Protein AF-A0A2I0H1J4-F1 (afdb_monomer)

InterPro domains:
  IPR002182 NB-ARC [PF00931] (6-121)
  IPR027417 P-loop containing nucleoside triphosphate hydrolase [G3DSA:3.40.50.300] (1-93)
  IPR027417 P-loop containing nucleoside triphosphate hydrolase [SSF52540] (4-131)

pLDDT: mean 81.78, std 16.71, range [39.19, 97.5]

Structure (mmCIF, N/CA/C/O backbone):
data_AF-A0A2I0H1J4-F1
#
_entry.id   AF-A0A2I0H1J4-F1
#
loop_
_atom_site.group_PDB
_atom_site.id
_atom_site.type_symbol
_atom_site.label_atom_id
_atom_site.label_alt_id
_atom_site.label_comp_id
_atom_site.label_asym_id
_atom_site.label_entity_id
_atom_site.label_seq_id
_atom_site.pdbx_PDB_ins_code
_atom_site.Cartn_x
_atom_site.Cartn_y
_atom_site.Cartn_z
_atom_site.occupancy
_atom_site.B_iso_or_equiv
_atom_site.auth_seq_id
_atom_site.auth_comp_id
_atom_site.auth_asym_id
_atom_site.auth_atom_id
_atom_site.pdbx_PDB_model_num
ATOM 1 N N . TYR A 1 1 ? 11.984 -14.447 5.003 1.00 66.50 1 TYR A N 1
ATOM 2 C CA . TYR A 1 1 ? 12.096 -13.373 6.010 1.00 66.50 1 TYR A CA 1
ATOM 3 C C . TYR A 1 1 ? 12.887 -12.272 5.326 1.00 66.50 1 TYR A C 1
ATOM 5 O O . TYR A 1 1 ? 13.753 -12.620 4.535 1.00 66.50 1 TYR A O 1
ATOM 13 N N . PHE A 1 2 ? 12.498 -11.005 5.469 1.00 75.44 2 PHE A N 1
ATOM 14 C CA . PHE A 1 2 ? 13.054 -9.913 4.649 1.00 75.44 2 PHE A CA 1
ATOM 15 C C . PHE A 1 2 ? 14.196 -9.151 5.336 1.00 75.44 2 PHE A C 1
ATOM 17 O O . PHE A 1 2 ? 14.713 -8.205 4.748 1.00 75.44 2 PHE A O 1
ATOM 24 N N . ASP A 1 3 ? 14.572 -9.555 6.557 1.00 73.56 3 ASP A N 1
ATOM 25 C CA . ASP A 1 3 ? 15.511 -8.832 7.421 1.00 73.56 3 ASP A CA 1
ATOM 26 C C . ASP A 1 3 ? 15.161 -7.325 7.455 1.00 73.56 3 ASP A C 1
ATOM 28 O O . ASP A 1 3 ? 13.987 -6.954 7.369 1.00 73.56 3 ASP A O 1
ATOM 32 N N . ASP A 1 4 ? 16.165 -6.451 7.504 1.00 72.25 4 ASP A N 1
ATOM 33 C CA . ASP A 1 4 ? 15.998 -4.994 7.413 1.00 72.25 4 ASP A CA 1
ATOM 34 C C . ASP A 1 4 ? 15.766 -4.488 5.968 1.00 72.25 4 ASP A C 1
ATOM 36 O O . ASP A 1 4 ? 15.783 -3.283 5.709 1.00 72.25 4 ASP A O 1
ATOM 40 N N . LYS A 1 5 ? 15.556 -5.376 4.982 1.00 86.12 5 LYS A N 1
ATOM 41 C CA . LYS A 1 5 ? 15.347 -4.995 3.571 1.00 86.12 5 LYS A CA 1
ATOM 42 C C . LYS A 1 5 ? 13.870 -4.805 3.244 1.00 86.12 5 LYS A C 1
ATOM 44 O O . LYS A 1 5 ? 13.290 -5.503 2.402 1.00 86.12 5 LYS A O 1
ATOM 49 N N . MET A 1 6 ? 13.286 -3.784 3.865 1.00 92.12 6 MET A N 1
ATOM 50 C CA . MET A 1 6 ? 11.925 -3.316 3.600 1.00 92.12 6 MET A CA 1
ATOM 51 C C . MET A 1 6 ? 11.922 -1.825 3.232 1.00 92.12 6 MET A C 1
ATOM 53 O O . MET A 1 6 ? 12.474 -1.004 3.959 1.00 92.12 6 MET A O 1
ATOM 57 N N . LEU A 1 7 ? 11.277 -1.468 2.119 1.00 92.69 7 LEU A N 1
ATOM 58 C CA . LEU A 1 7 ? 11.063 -0.082 1.689 1.00 92.69 7 LEU A CA 1
ATOM 59 C C . LEU A 1 7 ? 9.569 0.245 1.716 1.00 92.69 7 LEU A C 1
ATOM 61 O O . LEU A 1 7 ? 8.777 -0.474 1.113 1.00 92.69 7 LEU A O 1
ATOM 65 N N . PHE A 1 8 ? 9.197 1.358 2.342 1.00 96.00 8 PHE A N 1
ATOM 66 C CA . PHE A 1 8 ? 7.826 1.874 2.359 1.00 96.00 8 PHE A CA 1
ATOM 67 C C . PHE A 1 8 ? 7.742 3.161 1.530 1.00 96.00 8 PHE A C 1
ATOM 69 O O . PHE A 1 8 ? 8.543 4.077 1.722 1.00 96.00 8 PHE A O 1
ATOM 76 N N . LEU A 1 9 ? 6.780 3.234 0.607 1.00 96.81 9 LEU A N 1
ATOM 77 C CA . LEU A 1 9 ? 6.541 4.395 -0.254 1.00 96.81 9 LEU A CA 1
ATOM 78 C C . LEU A 1 9 ? 5.044 4.701 -0.342 1.00 96.81 9 LEU A C 1
ATOM 80 O O . LEU A 1 9 ? 4.280 3.886 -0.849 1.00 96.81 9 LEU A O 1
ATOM 84 N N . THR A 1 10 ? 4.637 5.905 0.053 1.00 96.88 10 THR A N 1
ATOM 85 C CA . THR A 1 10 ? 3.300 6.431 -0.256 1.00 96.88 10 THR A CA 1
ATOM 86 C C . THR A 1 10 ? 3.254 6.896 -1.711 1.00 96.88 10 THR A C 1
ATOM 88 O O . THR A 1 10 ? 4.083 7.708 -2.131 1.00 96.88 10 THR A O 1
ATOM 91 N N . VAL A 1 11 ? 2.288 6.401 -2.486 1.00 95.94 11 VAL A N 1
ATOM 92 C CA . VAL A 1 11 ? 2.109 6.762 -3.901 1.00 95.94 11 VAL A CA 1
ATOM 93 C C . VAL A 1 11 ? 1.223 8.002 -4.043 1.00 95.94 11 VAL A C 1
ATOM 95 O O . VAL A 1 11 ? 1.596 8.930 -4.762 1.00 95.94 11 VAL A O 1
ATOM 98 N N . SER A 1 12 ? 0.121 8.086 -3.290 1.00 92.62 12 SER A N 1
ATOM 99 C CA . SER A 1 12 ? -0.859 9.188 -3.310 1.00 92.62 12 SER A CA 1
ATOM 100 C C . SER A 1 12 ? -1.615 9.358 -4.642 1.00 92.62 12 SER A C 1
ATOM 102 O O . SER A 1 12 ? -1.419 8.620 -5.609 1.00 92.62 12 SER A O 1
ATOM 104 N N . GLN A 1 13 ? -2.521 10.341 -4.701 1.00 94.12 13 GLN A N 1
ATOM 105 C CA . GLN A 1 13 ? -3.371 10.604 -5.871 1.00 94.12 13 GLN A CA 1
ATOM 106 C C . GLN A 1 13 ? -2.621 11.154 -7.089 1.00 94.12 13 GLN A C 1
ATOM 108 O O . GLN A 1 13 ? -3.090 10.966 -8.213 1.00 94.12 13 GLN A O 1
ATOM 113 N N . SER A 1 14 ? -1.497 11.840 -6.881 1.00 94.81 14 SER A N 1
ATOM 114 C CA . SER A 1 14 ? -0.735 12.533 -7.929 1.00 94.81 14 SER A CA 1
ATOM 115 C C . SER A 1 14 ? 0.764 12.239 -7.774 1.00 94.81 14 SER A C 1
ATOM 117 O O . SER A 1 14 ? 1.535 13.144 -7.447 1.00 94.81 14 SER A O 1
ATOM 119 N N . PRO A 1 15 ? 1.189 10.974 -7.951 1.00 95.44 15 PRO A N 1
ATOM 120 C CA . PRO A 1 15 ? 2.567 10.561 -7.719 1.00 95.44 15 PRO A CA 1
ATOM 121 C C . PRO A 1 15 ? 3.544 11.232 -8.684 1.00 95.44 15 PRO A C 1
ATOM 123 O O . PRO A 1 15 ? 3.318 11.280 -9.894 1.00 95.44 15 PRO A O 1
ATOM 126 N N . ASN A 1 16 ? 4.712 11.619 -8.169 1.00 95.62 16 ASN A N 1
ATOM 127 C CA . ASN A 1 16 ? 5.899 11.760 -9.006 1.00 95.62 16 ASN A CA 1
ATOM 128 C C . ASN A 1 16 ? 6.492 10.359 -9.219 1.00 95.62 16 ASN A C 1
ATOM 130 O O . ASN A 1 16 ? 7.267 9.871 -8.396 1.00 95.62 16 ASN A O 1
ATOM 134 N N . ILE A 1 17 ? 6.077 9.712 -10.310 1.00 94.19 17 ILE A N 1
ATOM 135 C CA . ILE A 1 17 ? 6.466 8.339 -10.644 1.00 94.19 17 ILE A CA 1
ATOM 136 C C . ILE A 1 17 ? 7.983 8.187 -10.704 1.00 94.19 17 ILE A C 1
ATOM 138 O O . ILE A 1 17 ? 8.507 7.249 -10.116 1.00 94.19 17 ILE A O 1
ATOM 142 N N . ASP A 1 18 ? 8.707 9.105 -11.337 1.00 91.38 18 ASP A N 1
ATOM 143 C CA . ASP A 1 18 ? 10.153 8.951 -11.518 1.00 91.38 18 ASP A CA 1
ATOM 144 C C . ASP A 1 18 ? 10.921 9.088 -10.192 1.00 91.38 18 ASP A C 1
ATOM 146 O O . ASP A 1 18 ? 11.860 8.334 -9.950 1.00 91.38 18 ASP A O 1
ATOM 150 N N . ASN A 1 19 ? 10.441 9.920 -9.261 1.00 92.31 19 ASN A N 1
ATOM 151 C CA . ASN A 1 19 ? 10.930 9.971 -7.875 1.00 92.31 19 ASN A CA 1
ATOM 152 C C . ASN A 1 19 ? 10.544 8.737 -7.026 1.00 92.31 19 ASN A C 1
ATOM 154 O O . ASN A 1 19 ? 11.189 8.455 -6.017 1.00 92.31 19 ASN A O 1
ATOM 158 N N . LEU A 1 20 ? 9.505 7.985 -7.398 1.00 94.62 20 LEU A N 1
ATOM 159 C CA . LEU A 1 20 ? 9.212 6.690 -6.770 1.00 94.62 20 LEU A CA 1
ATOM 160 C C . LEU A 1 20 ? 10.128 5.598 -7.337 1.00 94.62 20 LEU A C 1
ATOM 162 O O . LEU A 1 20 ? 10.756 4.875 -6.562 1.00 94.62 20 LEU A O 1
ATOM 166 N N . LYS A 1 21 ? 10.297 5.549 -8.668 1.00 91.25 21 LYS A N 1
ATOM 167 C CA . LYS A 1 21 ? 11.271 4.666 -9.331 1.00 91.25 21 LYS A CA 1
ATOM 168 C C . LYS A 1 21 ? 12.675 4.870 -8.754 1.00 91.25 21 LYS A C 1
ATOM 170 O O . LYS A 1 21 ? 13.336 3.889 -8.431 1.00 91.25 21 LYS A O 1
ATOM 175 N N . ALA A 1 22 ? 13.085 6.126 -8.564 1.00 86.69 22 ALA A N 1
ATOM 176 C CA . ALA A 1 22 ? 14.337 6.531 -7.927 1.00 86.69 22 ALA A CA 1
ATOM 177 C C . ALA A 1 22 ? 14.646 5.759 -6.645 1.00 86.69 22 ALA A C 1
ATOM 179 O O . ALA A 1 22 ? 15.643 5.042 -6.554 1.00 86.69 22 ALA A O 1
ATOM 180 N N . LYS A 1 23 ? 13.737 5.870 -5.676 1.00 90.31 23 LYS A N 1
ATOM 181 C CA . LYS A 1 23 ? 13.872 5.273 -4.347 1.00 90.31 23 LYS A CA 1
ATOM 182 C C . LYS A 1 23 ? 13.864 3.750 -4.419 1.00 90.31 23 LYS A C 1
ATOM 184 O O . LYS A 1 23 ? 14.653 3.104 -3.740 1.00 90.31 23 LYS A O 1
ATOM 189 N N . MET A 1 24 ? 13.025 3.175 -5.285 1.00 89.31 24 MET A N 1
ATOM 190 C CA . MET A 1 24 ? 13.000 1.727 -5.523 1.00 89.31 24 MET A CA 1
ATOM 191 C C . MET A 1 24 ? 14.333 1.222 -6.095 1.00 89.31 24 MET A C 1
ATOM 193 O O . MET A 1 24 ? 14.849 0.214 -5.618 1.00 89.31 24 MET A O 1
ATOM 197 N N . TYR A 1 25 ? 14.928 1.928 -7.062 1.00 84.25 25 TYR A N 1
ATOM 198 C CA . TYR A 1 25 ? 16.242 1.584 -7.612 1.00 84.25 25 TYR A CA 1
ATOM 199 C C . TYR A 1 25 ? 17.362 1.705 -6.581 1.00 84.25 25 TYR A C 1
ATOM 201 O O . TYR A 1 25 ? 18.134 0.757 -6.421 1.00 84.25 25 TYR A O 1
ATOM 209 N N . GLY A 1 26 ? 17.441 2.836 -5.874 1.00 81.62 26 GLY A N 1
ATOM 210 C CA . GLY A 1 26 ? 18.486 3.070 -4.879 1.00 81.62 26 GLY A CA 1
ATOM 211 C C . GLY A 1 26 ? 18.462 2.025 -3.765 1.00 81.62 26 GLY A C 1
ATOM 212 O O . GLY A 1 26 ? 19.490 1.424 -3.449 1.00 81.62 26 GLY A O 1
ATOM 213 N N . PHE A 1 27 ? 17.266 1.701 -3.269 1.00 85.56 27 PHE A N 1
ATOM 214 C CA . PHE A 1 27 ? 17.039 0.626 -2.306 1.00 85.56 27 PHE A CA 1
ATOM 215 C C . PHE A 1 27 ? 17.460 -0.758 -2.832 1.00 85.56 27 PHE A C 1
ATOM 217 O O . PHE A 1 27 ? 18.203 -1.470 -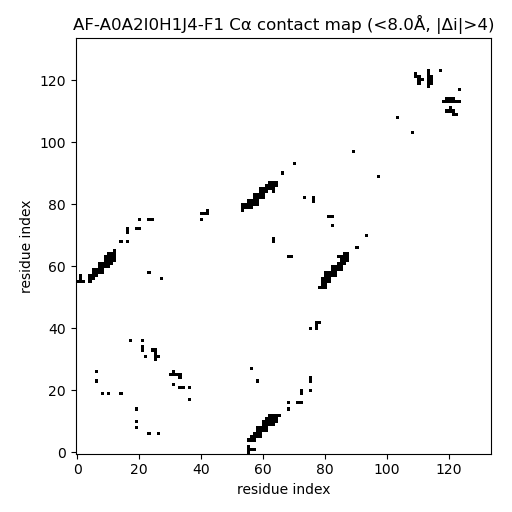2.154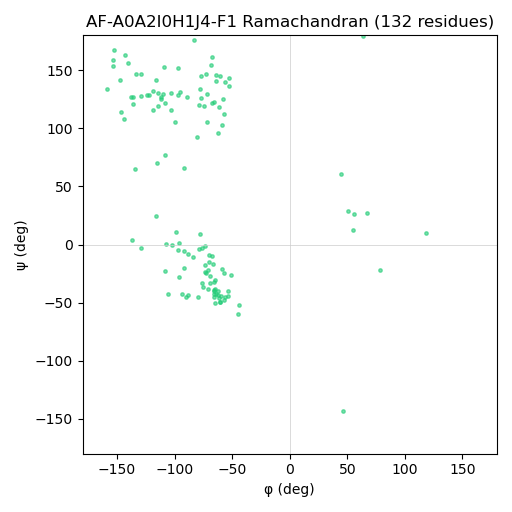 1.00 85.56 27 PHE A O 1
ATOM 224 N N . LEU A 1 28 ? 17.036 -1.142 -4.043 1.00 81.62 28 LEU A N 1
ATOM 225 C CA . LEU A 1 28 ? 17.347 -2.463 -4.613 1.00 81.62 28 LEU A CA 1
ATOM 226 C C . LEU A 1 28 ? 18.845 -2.653 -4.904 1.00 81.62 28 LEU A C 1
ATOM 228 O O . LEU A 1 28 ? 19.350 -3.768 -4.775 1.00 81.62 28 LEU A O 1
ATOM 232 N N . MET A 1 29 ? 19.561 -1.583 -5.259 1.00 75.81 29 MET A N 1
ATOM 233 C CA . MET A 1 29 ? 21.015 -1.606 -5.478 1.00 75.81 29 MET A CA 1
ATOM 234 C C . MET A 1 29 ? 21.840 -1.335 -4.210 1.00 75.81 29 MET A C 1
ATOM 236 O O . MET A 1 29 ? 23.060 -1.487 -4.243 1.00 75.81 29 MET A O 1
ATOM 240 N N . GLY A 1 30 ? 21.209 -0.946 -3.097 1.00 72.94 30 GLY A N 1
ATOM 241 C CA . GLY A 1 30 ? 21.905 -0.552 -1.868 1.00 72.94 30 GLY A CA 1
ATOM 242 C C . GLY A 1 30 ? 22.705 0.751 -1.994 1.00 72.94 30 GLY A C 1
ATOM 243 O O . GLY A 1 30 ? 23.700 0.918 -1.293 1.00 72.94 30 GLY A O 1
ATOM 244 N N . ASN A 1 31 ? 22.307 1.655 -2.895 1.00 62.84 31 ASN A N 1
ATOM 245 C CA . ASN A 1 31 ? 22.955 2.947 -3.112 1.00 62.84 31 ASN A CA 1
ATOM 246 C C . ASN A 1 31 ? 21.923 4.040 -3.444 1.00 62.84 31 ASN A C 1
ATOM 248 O O . ASN A 1 31 ? 21.410 4.104 -4.557 1.00 62.84 31 ASN A O 1
ATOM 252 N N . ASP A 1 32 ? 21.692 4.947 -2.498 1.00 54.16 32 ASP A N 1
ATOM 253 C CA . ASP A 1 32 ? 20.664 6.000 -2.556 1.00 54.16 32 ASP A CA 1
ATOM 254 C C . ASP A 1 32 ? 20.991 7.167 -3.522 1.00 54.16 32 ASP A C 1
ATOM 256 O O . ASP A 1 32 ? 20.218 8.111 -3.658 1.00 54.16 32 ASP A O 1
ATOM 260 N N . SER A 1 33 ? 22.154 7.138 -4.188 1.00 48.28 33 SER A N 1
ATOM 261 C CA . SER A 1 33 ? 22.722 8.285 -4.925 1.00 48.28 33 SER A CA 1
ATOM 262 C C . SER A 1 33 ? 22.498 8.299 -6.446 1.00 48.28 33 SER A C 1
ATOM 264 O O . SER A 1 33 ? 23.124 9.098 -7.145 1.00 48.28 33 SER A O 1
ATOM 266 N N . MET A 1 34 ? 21.644 7.433 -7.006 1.00 54.09 34 MET A N 1
ATOM 267 C CA . MET A 1 34 ? 21.501 7.340 -8.466 1.00 54.09 34 MET A CA 1
ATOM 268 C C . MET A 1 34 ? 20.622 8.467 -9.034 1.00 54.09 34 MET A C 1
ATOM 270 O O . MET A 1 34 ? 19.459 8.591 -8.674 1.00 54.09 34 MET A O 1
ATOM 274 N N . THR A 1 35 ? 21.173 9.296 -9.927 1.00 47.25 35 THR A N 1
ATOM 275 C CA . THR A 1 35 ? 20.555 10.563 -10.378 1.00 47.25 35 THR A CA 1
ATOM 276 C C . THR A 1 35 ? 20.000 10.557 -11.807 1.00 47.25 35 THR A C 1
ATOM 278 O O . THR A 1 35 ? 19.466 11.574 -12.247 1.00 47.25 35 THR A O 1
ATOM 281 N N . SER A 1 36 ? 20.091 9.445 -12.545 1.00 51.09 36 SER A N 1
ATOM 282 C CA . SER A 1 36 ? 19.608 9.339 -13.930 1.00 51.09 36 SER A CA 1
ATOM 283 C C . SER A 1 36 ? 18.850 8.029 -14.183 1.00 51.09 36 SER A C 1
ATOM 285 O O . SER A 1 36 ? 19.345 6.941 -13.900 1.00 51.09 36 SER A O 1
ATOM 287 N N . TYR A 1 37 ? 17.627 8.140 -14.720 1.00 54.31 37 TYR A N 1
ATOM 288 C CA . TYR A 1 37 ? 16.671 7.022 -14.845 1.00 5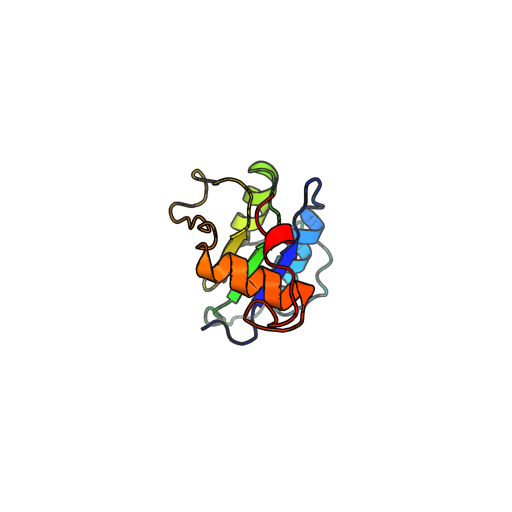4.31 37 TYR A CA 1
ATOM 289 C C . TYR A 1 37 ? 16.568 6.406 -16.236 1.00 54.31 37 TYR A C 1
ATOM 291 O O . TYR A 1 37 ? 15.824 5.445 -16.424 1.00 54.31 37 TYR A O 1
ATOM 299 N N . ASP A 1 38 ? 17.324 6.912 -17.208 1.00 52.62 38 ASP A N 1
ATOM 300 C CA . ASP A 1 38 ? 17.137 6.539 -18.612 1.00 52.62 38 ASP A CA 1
ATOM 301 C C . ASP A 1 38 ? 17.568 5.089 -18.938 1.00 52.62 38 ASP A C 1
ATOM 303 O O . ASP A 1 38 ? 17.318 4.617 -20.049 1.00 52.62 38 ASP A O 1
ATOM 307 N N . ARG A 1 39 ? 18.226 4.373 -18.002 1.00 55.78 39 ARG A N 1
ATOM 308 C CA . ARG A 1 39 ? 18.764 2.992 -18.112 1.00 55.78 39 ARG A CA 1
ATOM 309 C C . ARG A 1 39 ? 18.947 2.388 -16.697 1.00 55.78 39 ARG A C 1
ATOM 311 O O . ARG A 1 39 ? 19.541 3.067 -15.873 1.00 55.78 39 ARG A O 1
ATOM 318 N N . MET A 1 40 ? 18.563 1.157 -16.312 1.00 56.88 40 MET A N 1
ATOM 319 C CA . MET A 1 40 ? 17.741 0.059 -16.885 1.00 56.88 40 MET A CA 1
ATOM 320 C C . MET A 1 40 ? 17.127 -0.761 -15.711 1.00 56.88 40 MET A C 1
ATOM 322 O O . MET A 1 40 ? 17.660 -0.678 -14.605 1.00 56.88 40 MET A O 1
ATOM 326 N N . PRO A 1 41 ? 16.133 -1.652 -15.938 1.00 55.94 41 PRO A N 1
ATOM 327 C CA . PRO A 1 41 ? 16.318 -3.024 -15.433 1.00 55.94 41 PRO A CA 1
ATOM 328 C C . PRO A 1 41 ? 15.673 -4.103 -16.329 1.00 55.94 41 PRO A C 1
ATOM 330 O O . PRO A 1 41 ? 14.455 -4.208 -16.443 1.00 55.94 41 PRO A O 1
ATOM 333 N N . PRO A 1 42 ? 16.482 -4.968 -16.949 1.00 56.03 42 PRO A N 1
ATOM 334 C CA . PRO A 1 42 ? 16.132 -6.398 -16.958 1.00 56.03 42 PRO A CA 1
ATOM 335 C C . PRO A 1 42 ? 17.062 -7.204 -16.040 1.00 56.03 42 PRO A C 1
ATOM 337 O O . PRO A 1 42 ? 17.996 -7.839 -16.515 1.00 56.03 42 PRO A O 1
ATOM 340 N N . TRP A 1 43 ? 16.849 -7.131 -14.715 1.00 58.28 43 TRP A N 1
ATOM 341 C CA . TRP A 1 43 ? 17.605 -7.896 -13.692 1.00 58.28 43 TRP A CA 1
ATOM 342 C C . TRP A 1 43 ? 19.156 -7.813 -13.807 1.00 58.28 43 TRP A C 1
ATOM 344 O O . TRP A 1 43 ? 19.874 -8.741 -13.440 1.00 58.28 43 TRP A O 1
ATOM 354 N N . ILE A 1 44 ? 19.668 -6.695 -14.339 1.00 56.81 44 ILE A N 1
ATOM 355 C CA . ILE A 1 44 ? 21.019 -6.538 -14.916 1.00 56.81 44 ILE A CA 1
ATOM 356 C C . ILE A 1 44 ? 22.171 -6.402 -13.902 1.00 56.81 44 ILE A C 1
ATOM 358 O O . ILE A 1 44 ? 22.083 -5.622 -12.955 1.00 56.81 44 ILE A O 1
ATOM 362 N N . PRO A 1 45 ? 23.338 -6.973 -14.257 1.00 51.59 45 PRO A N 1
ATOM 363 C CA . PRO A 1 45 ? 24.653 -6.344 -14.098 1.00 51.59 45 PRO A CA 1
ATOM 364 C C . PRO A 1 45 ? 25.347 -6.092 -15.460 1.00 51.59 45 PRO A C 1
ATOM 366 O O . PRO A 1 45 ? 25.295 -6.938 -16.349 1.00 51.59 45 PRO A O 1
ATOM 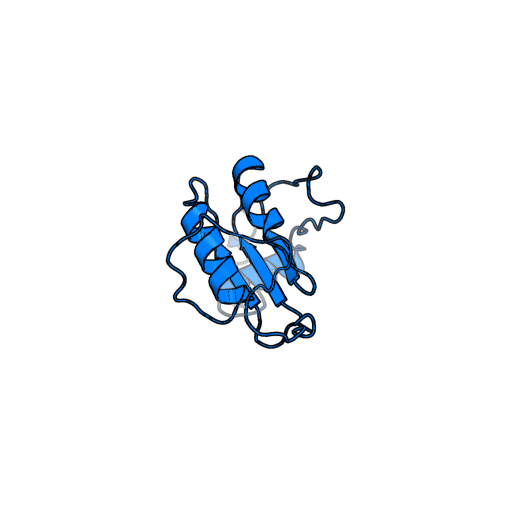369 N N . GLN A 1 46 ? 26.051 -4.960 -15.631 1.00 53.66 46 GLN A N 1
ATOM 370 C CA . GLN A 1 46 ? 26.982 -4.748 -16.770 1.00 53.66 46 GLN A CA 1
ATOM 371 C C . GLN A 1 46 ? 28.397 -4.268 -16.389 1.00 53.66 46 GLN A C 1
ATOM 373 O O . GLN A 1 46 ? 29.274 -4.225 -17.244 1.00 53.66 46 GLN A O 1
ATOM 378 N N . TYR A 1 47 ? 28.673 -4.022 -15.106 1.00 44.41 47 TYR A N 1
ATOM 379 C CA . TYR A 1 47 ? 30.037 -3.953 -14.571 1.00 44.41 47 TYR A CA 1
ATOM 380 C C . TYR A 1 47 ? 30.069 -4.685 -13.226 1.00 44.41 47 TYR A C 1
ATOM 382 O O . TYR A 1 47 ? 29.264 -4.378 -12.352 1.00 44.41 47 TYR A O 1
ATOM 390 N N . GLY A 1 48 ? 30.986 -5.645 -13.048 1.00 48.16 48 GLY A N 1
ATOM 391 C CA . GLY A 1 48 ? 31.297 -6.187 -11.714 1.00 48.16 48 GLY A CA 1
ATOM 392 C C . GLY A 1 48 ? 31.058 -7.677 -11.441 1.00 48.16 48 GLY A C 1
ATOM 393 O O . GLY A 1 48 ? 31.181 -8.062 -10.286 1.00 48.16 48 GLY A O 1
ATOM 394 N N . GLY A 1 49 ? 30.769 -8.521 -12.441 1.00 42.44 49 GLY A N 1
ATOM 395 C CA . GLY A 1 49 ? 31.094 -9.968 -12.432 1.00 42.44 49 GLY A CA 1
ATOM 396 C C . GLY A 1 49 ? 30.607 -10.855 -11.269 1.00 42.44 49 GLY A C 1
ATOM 397 O O . GLY A 1 49 ? 31.087 -11.978 -11.139 1.00 42.44 49 GLY A O 1
ATOM 398 N N . ARG A 1 50 ? 29.691 -10.385 -10.420 1.00 48.28 50 ARG A N 1
ATOM 399 C CA . ARG A 1 50 ? 29.126 -11.131 -9.292 1.00 48.28 50 ARG A CA 1
ATOM 400 C C . ARG A 1 50 ? 27.627 -11.270 -9.500 1.00 48.28 50 ARG A C 1
ATOM 402 O O . ARG A 1 50 ? 26.906 -10.275 -9.472 1.00 48.28 50 ARG A O 1
ATOM 409 N N . THR A 1 51 ? 27.155 -12.503 -9.658 1.00 47.41 51 THR A N 1
ATOM 410 C CA . THR A 1 51 ? 25.780 -12.852 -9.295 1.00 47.41 51 THR A CA 1
ATOM 411 C C . THR A 1 51 ? 25.618 -12.543 -7.815 1.00 47.41 51 THR A C 1
ATOM 413 O O . THR A 1 51 ? 26.132 -13.268 -6.969 1.00 47.41 51 THR A O 1
ATOM 416 N N . LEU A 1 52 ? 24.956 -11.429 -7.508 1.00 54.12 52 LEU A N 1
ATOM 417 C CA . LEU A 1 52 ? 24.414 -11.204 -6.178 1.00 54.12 52 LEU A CA 1
ATOM 418 C C . LEU A 1 52 ? 23.326 -12.256 -5.972 1.00 54.12 52 LEU A C 1
ATOM 420 O O . LEU A 1 52 ? 22.388 -12.321 -6.772 1.00 54.12 52 LEU A O 1
ATOM 424 N N . ASP A 1 53 ? 23.456 -13.076 -4.930 1.00 56.72 53 ASP A N 1
ATOM 425 C CA . ASP A 1 53 ? 22.367 -13.958 -4.520 1.00 56.72 53 ASP A CA 1
ATOM 426 C C . ASP A 1 53 ? 21.094 -13.114 -4.326 1.00 56.72 53 ASP A C 1
ATOM 428 O O . ASP A 1 53 ? 21.193 -12.014 -3.765 1.00 56.72 53 ASP A O 1
ATOM 432 N N . PRO A 1 54 ? 19.910 -13.559 -4.797 1.00 62.53 54 PRO A N 1
ATOM 433 C CA . PRO A 1 54 ? 18.702 -12.738 -4.765 1.00 62.53 54 PRO A CA 1
ATOM 434 C C . PRO A 1 54 ? 18.298 -12.385 -3.331 1.00 62.53 54 PRO A C 1
ATOM 436 O O . PRO A 1 54 ? 17.621 -13.160 -2.651 1.00 62.53 54 PRO A O 1
ATOM 439 N N . VAL A 1 55 ? 18.707 -11.204 -2.861 1.00 70.00 55 VAL A N 1
ATOM 440 C CA . VAL A 1 55 ? 18.419 -10.785 -1.491 1.00 70.00 55 VAL A CA 1
ATOM 441 C C . VAL A 1 55 ? 16.918 -10.563 -1.361 1.00 70.00 55 VAL A C 1
ATOM 443 O O . VAL A 1 55 ? 16.327 -9.766 -2.098 1.00 70.00 55 VAL A O 1
ATOM 446 N N . GLN A 1 56 ? 16.295 -11.286 -0.427 1.00 85.88 56 GLN A N 1
ATOM 447 C CA . GLN A 1 56 ? 14.867 -11.152 -0.169 1.00 85.88 56 GLN A CA 1
ATOM 448 C C . GLN A 1 56 ? 14.591 -9.718 0.273 1.00 85.88 56 GLN A C 1
ATOM 450 O O . GLN A 1 56 ? 15.112 -9.261 1.283 1.00 85.88 56 GLN A O 1
ATOM 455 N N . SER A 1 57 ? 13.781 -9.010 -0.504 1.00 88.44 57 SER A N 1
ATOM 456 C CA . SER A 1 57 ? 13.424 -7.613 -0.254 1.00 88.44 57 SER A CA 1
ATOM 457 C C . SER A 1 57 ? 11.922 -7.423 -0.414 1.00 88.44 57 SER A C 1
ATOM 459 O O . SER A 1 57 ? 11.288 -8.093 -1.237 1.00 88.44 57 SER A O 1
ATOM 461 N N . LEU A 1 58 ? 11.341 -6.521 0.375 1.00 93.44 58 LEU A N 1
ATOM 462 C CA . LEU A 1 58 ? 9.944 -6.115 0.240 1.00 93.44 58 LEU A CA 1
ATOM 463 C C . LEU A 1 58 ? 9.862 -4.622 -0.069 1.00 93.44 58 LEU A C 1
ATOM 465 O O . LEU A 1 58 ? 10.466 -3.809 0.624 1.00 93.44 58 LEU A O 1
ATOM 469 N N . ILE A 1 59 ? 9.063 -4.264 -1.070 1.00 94.62 59 ILE A N 1
ATOM 470 C CA . ILE A 1 59 ? 8.634 -2.883 -1.296 1.00 94.62 59 ILE A CA 1
ATOM 471 C C . ILE A 1 59 ? 7.134 -2.809 -1.008 1.00 94.62 59 ILE A C 1
ATOM 473 O O . ILE A 1 59 ? 6.353 -3.572 -1.577 1.00 94.62 59 ILE A O 1
ATOM 477 N N . VAL A 1 60 ? 6.734 -1.907 -0.120 1.00 96.56 60 VAL A N 1
ATOM 478 C CA . VAL A 1 60 ? 5.339 -1.606 0.203 1.00 96.56 60 VAL A CA 1
ATOM 479 C C . VAL A 1 60 ? 4.965 -0.303 -0.494 1.00 96.56 60 VAL A C 1
ATOM 481 O O . VAL A 1 60 ? 5.542 0.746 -0.205 1.00 96.56 60 VAL A O 1
ATOM 484 N N . LEU A 1 61 ? 4.022 -0.385 -1.430 1.00 97.44 61 LEU A N 1
ATOM 485 C CA . LEU A 1 61 ? 3.431 0.759 -2.119 1.00 97.44 61 LEU A CA 1
ATOM 486 C C . LEU A 1 61 ? 2.088 1.069 -1.454 1.00 97.44 61 LEU A C 1
ATOM 488 O O . LEU A 1 61 ? 1.129 0.315 -1.622 1.00 97.44 61 LEU A O 1
ATOM 492 N N . ASP A 1 62 ? 2.052 2.143 -0.676 1.00 97.50 62 ASP A N 1
ATOM 493 C CA . ASP A 1 62 ? 0.903 2.569 0.120 1.00 97.50 62 ASP A CA 1
ATOM 494 C C . ASP A 1 62 ? 0.063 3.651 -0.581 1.00 97.50 62 ASP A C 1
ATOM 496 O O . ASP A 1 62 ? 0.583 4.426 -1.391 1.00 97.50 62 ASP A O 1
ATOM 500 N N . ASP A 1 63 ? -1.235 3.690 -0.266 1.00 96.31 63 ASP A N 1
ATOM 501 C CA . ASP A 1 63 ? -2.250 4.591 -0.831 1.00 96.31 63 ASP A CA 1
ATOM 502 C C . ASP A 1 63 ? -2.141 4.715 -2.368 1.00 96.31 63 ASP A C 1
ATOM 504 O O . ASP A 1 63 ? -1.880 5.788 -2.918 1.00 96.31 63 ASP A O 1
ATOM 508 N N . VAL A 1 64 ? -2.288 3.587 -3.081 1.00 96.69 64 VAL A N 1
ATOM 509 C CA . VAL A 1 64 ? -2.207 3.536 -4.556 1.00 96.69 64 VAL A CA 1
ATOM 510 C C . VAL A 1 64 ? -3.570 3.769 -5.215 1.00 96.69 64 VAL A C 1
ATOM 512 O O . VAL A 1 64 ? -4.534 3.050 -4.947 1.00 96.69 64 VAL A O 1
ATOM 515 N N . TRP A 1 65 ? -3.635 4.736 -6.142 1.00 95.56 65 TRP A N 1
ATOM 516 C CA . TRP A 1 65 ? -4.906 5.233 -6.695 1.00 95.56 65 TRP A CA 1
ATOM 517 C C . TRP A 1 65 ? -5.237 4.861 -8.143 1.00 95.56 65 TRP A C 1
ATOM 519 O O . TRP A 1 65 ? -6.404 4.950 -8.521 1.00 95.56 65 TRP A O 1
ATOM 529 N N . LYS A 1 66 ? -4.268 4.520 -9.000 1.00 94.69 66 LYS A N 1
ATOM 530 C CA . LYS A 1 66 ? -4.543 4.286 -10.432 1.00 94.69 66 LYS A CA 1
ATOM 531 C C . LYS A 1 66 ? -3.625 3.219 -11.010 1.00 94.69 66 LYS A C 1
ATOM 533 O O . LYS A 1 66 ? -2.433 3.207 -10.725 1.00 94.69 66 LYS A O 1
ATOM 538 N N . LEU A 1 67 ? -4.170 2.384 -11.896 1.00 94.00 67 LEU A N 1
ATOM 539 C CA . LEU A 1 67 ? -3.426 1.307 -12.556 1.00 94.00 67 LEU A CA 1
ATOM 540 C C . LEU A 1 67 ? -2.196 1.841 -13.313 1.00 94.00 67 LEU A C 1
ATOM 542 O O . LEU A 1 67 ? -1.088 1.368 -13.090 1.00 94.00 67 LEU A O 1
ATOM 546 N N . LYS A 1 68 ? -2.383 2.904 -14.108 1.00 93.88 68 LYS A N 1
ATOM 547 C CA . LYS A 1 68 ? -1.323 3.578 -14.883 1.00 93.88 68 LYS A CA 1
ATOM 548 C C . LYS A 1 68 ? -0.141 4.098 -14.050 1.00 93.88 68 LYS A C 1
ATOM 550 O O . LYS A 1 68 ? 0.945 4.295 -14.583 1.00 93.88 68 LYS A O 1
ATOM 555 N N . ASP A 1 69 ? -0.371 4.355 -12.763 1.00 93.88 69 ASP A N 1
ATOM 556 C CA . ASP A 1 69 ? 0.627 4.878 -11.831 1.00 93.88 69 ASP A CA 1
ATOM 557 C C . ASP A 1 69 ? 1.356 3.710 -11.123 1.00 93.88 69 ASP A C 1
ATOM 559 O O . ASP A 1 69 ? 2.473 3.866 -10.638 1.00 93.88 69 ASP A O 1
ATOM 563 N N . LEU A 1 70 ? 0.754 2.514 -11.115 1.00 94.81 70 LEU A N 1
ATOM 564 C CA . LEU A 1 70 ? 1.266 1.293 -10.491 1.00 94.81 70 LEU A CA 1
ATOM 565 C C . LEU A 1 70 ? 2.070 0.408 -11.458 1.00 94.81 70 LEU A C 1
ATOM 567 O O . LEU A 1 70 ? 3.140 -0.077 -11.089 1.00 94.81 70 LEU A O 1
ATOM 571 N N . GLU A 1 71 ? 1.593 0.231 -12.695 1.00 93.00 71 GLU A N 1
ATOM 572 C CA . GLU A 1 71 ? 2.284 -0.493 -13.780 1.00 93.00 71 GLU A CA 1
ATOM 573 C C . GLU A 1 71 ? 3.785 -0.142 -13.908 1.00 93.00 71 GLU A C 1
ATOM 575 O O . GLU A 1 71 ? 4.616 -1.054 -13.867 1.00 93.00 71 GLU A O 1
ATOM 580 N N . PRO A 1 72 ? 4.198 1.143 -13.995 1.00 91.94 72 PRO A N 1
ATOM 581 C CA . PRO A 1 72 ? 5.613 1.499 -14.125 1.00 91.94 72 PRO A CA 1
ATOM 582 C C . PRO A 1 72 ? 6.452 1.238 -12.864 1.00 91.94 72 PRO A C 1
ATOM 584 O O . PRO A 1 72 ? 7.679 1.255 -12.963 1.00 91.94 72 PRO A O 1
ATOM 587 N N . LEU A 1 73 ? 5.830 1.017 -11.700 1.00 92.88 73 LEU A N 1
ATOM 588 C CA . LEU A 1 73 ? 6.520 0.711 -10.441 1.00 92.88 73 LEU A CA 1
ATOM 589 C C . LEU A 1 73 ? 6.705 -0.801 -10.270 1.00 92.88 73 LEU A C 1
ATOM 591 O O . LEU A 1 73 ? 7.802 -1.258 -9.951 1.00 92.88 73 LEU A O 1
ATOM 595 N N . VAL A 1 74 ? 5.669 -1.604 -10.542 1.00 90.88 74 VAL A N 1
ATOM 596 C CA . VAL A 1 74 ? 5.759 -3.071 -10.401 1.00 90.88 74 VAL A CA 1
ATOM 597 C C . VAL A 1 74 ? 6.760 -3.697 -11.372 1.00 90.88 74 VAL A C 1
ATOM 599 O O . VAL A 1 74 ? 7.424 -4.673 -11.022 1.00 90.88 74 VAL A O 1
ATOM 602 N N . ASN A 1 75 ? 6.941 -3.087 -12.547 1.00 86.56 75 ASN A N 1
ATOM 603 C CA . ASN A 1 75 ? 7.890 -3.525 -13.572 1.00 86.56 75 ASN A CA 1
ATOM 604 C C . ASN A 1 75 ? 9.373 -3.368 -13.168 1.00 86.56 75 ASN A C 1
ATOM 606 O O . ASN A 1 75 ? 10.242 -3.902 -13.851 1.00 86.56 75 ASN A O 1
ATOM 610 N N . ILE A 1 76 ? 9.682 -2.681 -12.060 1.00 81.88 76 ILE A N 1
ATOM 611 C CA . ILE A 1 76 ? 11.051 -2.575 -11.511 1.00 81.88 76 ILE A CA 1
ATOM 612 C C . ILE A 1 76 ? 11.499 -3.887 -10.843 1.00 81.88 76 ILE A C 1
ATOM 614 O O . ILE A 1 76 ? 12.695 -4.141 -10.694 1.00 81.88 76 ILE A O 1
ATOM 618 N N . LYS A 1 77 ? 10.547 -4.723 -10.411 1.00 81.19 77 LYS A N 1
ATOM 619 C CA . LYS A 1 77 ? 10.788 -5.880 -9.544 1.00 81.19 77 LYS A CA 1
ATOM 620 C C . LYS A 1 77 ? 11.796 -6.878 -10.138 1.00 81.19 77 LYS A C 1
ATOM 622 O O . LYS A 1 77 ? 11.485 -7.617 -11.070 1.00 81.19 77 LYS A O 1
ATOM 627 N N . GLY A 1 78 ? 12.968 -6.978 -9.511 1.00 76.12 78 GLY A N 1
ATOM 628 C CA . GLY A 1 78 ? 13.959 -8.022 -9.790 1.00 76.12 78 GLY A CA 1
ATOM 629 C C . GLY A 1 78 ? 13.701 -9.352 -9.054 1.00 76.12 78 GLY A C 1
ATOM 630 O O . GLY A 1 78 ? 12.791 -9.447 -8.221 1.00 76.12 78 GLY A O 1
ATOM 631 N N . PRO A 1 79 ? 14.516 -10.392 -9.320 1.00 78.75 79 PRO A N 1
ATOM 632 C CA . PRO A 1 79 ? 14.530 -11.632 -8.539 1.00 78.75 79 PRO A CA 1
ATOM 633 C C . PRO A 1 79 ? 14.707 -11.364 -7.035 1.00 78.75 79 PRO A C 1
ATOM 635 O O . PRO A 1 79 ? 15.430 -10.456 -6.644 1.00 78.75 79 PRO A O 1
ATOM 638 N N . GLY A 1 80 ? 14.042 -12.144 -6.178 1.00 82.62 80 GLY A N 1
ATOM 639 C CA . GLY A 1 80 ? 14.090 -11.974 -4.714 1.00 82.62 80 GLY A CA 1
ATOM 640 C C . GLY A 1 80 ? 13.220 -10.836 -4.151 1.00 82.62 80 GLY A C 1
ATOM 641 O O . GLY A 1 80 ? 12.799 -10.914 -2.996 1.00 82.62 80 GLY A O 1
ATOM 642 N N . CYS A 1 81 ? 12.860 -9.834 -4.958 1.00 87.62 81 CYS A N 1
ATOM 643 C CA . CYS A 1 81 ? 11.966 -8.752 -4.545 1.00 87.62 81 CYS A CA 1
ATOM 644 C C . CYS A 1 81 ? 10.493 -9.202 -4.540 1.00 87.62 81 CYS A C 1
ATOM 646 O O . CYS A 1 81 ? 9.980 -9.790 -5.501 1.00 87.62 81 CYS A O 1
ATOM 648 N N . LYS A 1 82 ? 9.765 -8.871 -3.472 1.00 91.88 82 LYS A N 1
ATOM 649 C CA . LYS A 1 82 ? 8.296 -8.868 -3.442 1.00 91.88 82 LYS A CA 1
ATOM 650 C C . LYS A 1 82 ? 7.787 -7.430 -3.376 1.00 91.88 82 LYS A C 1
ATOM 652 O O . LYS A 1 82 ? 8.472 -6.550 -2.865 1.00 91.88 82 LYS A O 1
ATOM 657 N N . ILE A 1 83 ? 6.583 -7.211 -3.895 1.00 93.56 83 ILE A N 1
ATOM 658 C CA . ILE A 1 83 ? 5.872 -5.937 -3.789 1.00 93.56 83 ILE A CA 1
ATOM 659 C C . ILE A 1 83 ? 4.538 -6.220 -3.105 1.00 93.56 83 ILE A C 1
ATOM 661 O O . ILE A 1 83 ? 3.821 -7.130 -3.527 1.00 93.56 83 ILE A O 1
ATOM 665 N N . LEU A 1 84 ? 4.238 -5.461 -2.056 1.00 95.44 84 LEU A N 1
ATOM 666 C CA . LEU A 1 84 ? 2.921 -5.367 -1.435 1.00 95.44 84 LEU A CA 1
ATOM 667 C C . LEU A 1 84 ? 2.297 -4.043 -1.882 1.00 95.44 84 LEU A C 1
ATOM 669 O O . LEU A 1 84 ? 2.943 -3.003 -1.797 1.00 95.44 84 LEU A O 1
ATOM 673 N N . VAL A 1 85 ? 1.059 -4.085 -2.364 1.00 96.69 85 VAL A N 1
ATOM 674 C CA . VAL A 1 85 ? 0.294 -2.892 -2.744 1.00 96.69 85 VAL A CA 1
ATOM 675 C C . VAL A 1 85 ? -0.860 -2.741 -1.769 1.00 96.69 85 VAL A C 1
ATOM 677 O O . VAL A 1 85 ? -1.625 -3.686 -1.582 1.00 96.69 85 VAL A O 1
ATOM 680 N N . VAL A 1 86 ? -0.982 -1.558 -1.173 1.00 97.06 86 VAL A N 1
ATOM 681 C CA . VAL A 1 86 ? -2.115 -1.166 -0.335 1.00 97.06 86 VAL A CA 1
ATOM 682 C C . VAL A 1 86 ? -2.933 -0.137 -1.114 1.00 97.06 86 VAL A C 1
ATOM 684 O O . VAL A 1 86 ? -2.425 0.891 -1.568 1.00 97.06 86 VAL A O 1
ATOM 687 N N . SER A 1 87 ? -4.205 -0.448 -1.342 1.00 95.88 87 SER A N 1
ATOM 688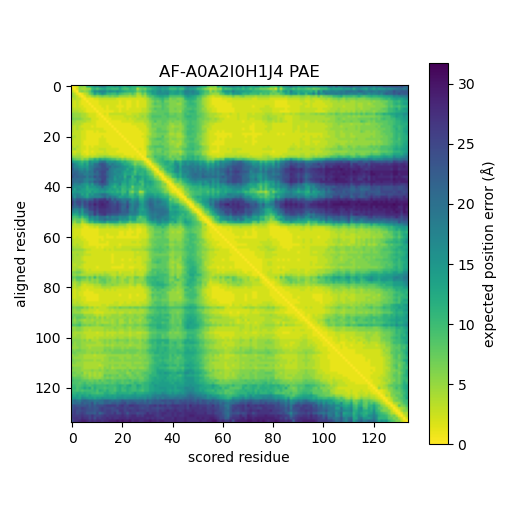 C CA . SER A 1 87 ? -5.099 0.346 -2.184 1.00 95.88 87 SER A CA 1
ATOM 689 C C . SER A 1 87 ? -6.554 0.164 -1.768 1.00 95.88 87 SER A C 1
ATOM 691 O O . SER A 1 87 ? -6.931 -0.835 -1.162 1.00 95.88 87 SER A O 1
ATOM 693 N N . ARG A 1 88 ? -7.402 1.128 -2.142 1.00 94.06 88 ARG A N 1
ATOM 694 C CA . ARG A 1 88 ? -8.856 1.103 -1.876 1.00 94.06 88 ARG A CA 1
ATOM 695 C C . ARG A 1 88 ? -9.635 0.203 -2.846 1.00 94.06 88 ARG A C 1
ATOM 697 O O . ARG A 1 88 ? -10.850 0.092 -2.747 1.00 94.06 88 ARG A O 1
ATOM 704 N N . PHE A 1 89 ? -8.948 -0.375 -3.830 1.00 90.94 89 PHE A N 1
ATOM 705 C CA . PHE A 1 89 ? -9.512 -1.194 -4.901 1.00 90.94 89 PHE A CA 1
ATOM 706 C C . PHE A 1 89 ? -8.477 -2.188 -5.431 1.00 90.94 89 PHE A C 1
ATOM 708 O O . PHE A 1 89 ? -7.269 -1.944 -5.384 1.00 90.94 89 PHE A O 1
ATOM 715 N N . ARG A 1 90 ? -8.975 -3.305 -5.967 1.00 93.44 90 ARG A N 1
ATOM 716 C CA . ARG A 1 90 ? -8.175 -4.388 -6.549 1.00 93.44 90 ARG A CA 1
ATOM 717 C C . ARG A 1 90 ? -7.572 -3.970 -7.900 1.00 93.44 90 ARG A C 1
ATOM 719 O O . ARG A 1 90 ? -8.229 -3.301 -8.694 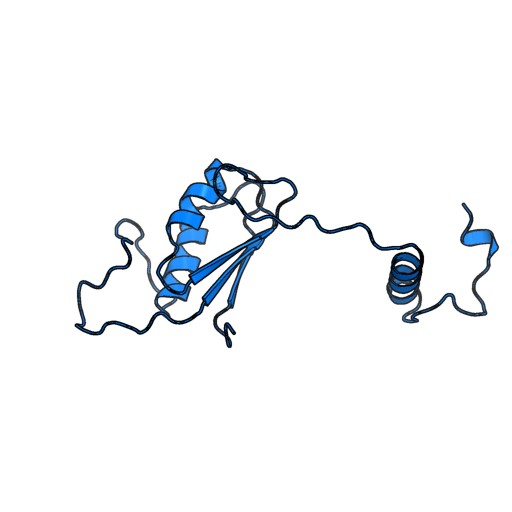1.00 93.44 90 ARG A O 1
ATOM 726 N N . PHE A 1 91 ? -6.376 -4.476 -8.211 1.00 93.62 91 PHE A N 1
ATOM 727 C CA . PHE A 1 91 ? -5.735 -4.363 -9.532 1.00 93.62 91 PHE A CA 1
ATOM 728 C C . PHE A 1 91 ? -5.574 -5.754 -10.187 1.00 93.62 91 PHE A C 1
ATOM 730 O O . PHE A 1 91 ? -4.452 -6.260 -10.290 1.00 93.62 91 PHE A O 1
ATOM 737 N N . PRO A 1 92 ? -6.677 -6.405 -10.616 1.00 90.25 92 PRO A N 1
ATOM 738 C CA . PRO A 1 92 ? -6.672 -7.808 -11.056 1.00 90.25 92 PRO A CA 1
ATOM 739 C C . PRO A 1 92 ? -5.878 -8.058 -12.348 1.00 90.25 92 PRO A C 1
ATOM 741 O O . PRO A 1 92 ? -5.534 -9.196 -12.646 1.00 90.25 92 PRO A O 1
ATOM 744 N N . THR A 1 93 ? -5.570 -7.009 -13.115 1.00 89.88 93 THR A N 1
ATOM 745 C CA . THR A 1 93 ? -4.722 -7.075 -14.316 1.00 89.88 93 THR A CA 1
ATOM 746 C C . THR A 1 93 ? -3.239 -7.281 -14.001 1.00 89.88 93 THR A C 1
ATOM 748 O O . THR A 1 93 ? -2.520 -7.810 -14.842 1.00 89.88 93 THR A O 1
ATOM 751 N N . ILE A 1 94 ? -2.780 -6.889 -12.804 1.00 88.62 94 ILE A N 1
ATOM 752 C CA . ILE A 1 94 ? -1.385 -7.049 -12.354 1.00 88.62 94 ILE A CA 1
ATOM 753 C C . ILE A 1 94 ? -1.267 -8.179 -11.325 1.00 88.62 94 ILE A C 1
ATOM 755 O O . ILE A 1 94 ? -0.326 -8.972 -11.376 1.00 88.62 94 ILE A O 1
ATOM 759 N N . PHE A 1 95 ? -2.202 -8.255 -10.373 1.00 89.44 95 PHE A N 1
ATOM 760 C CA . PHE A 1 95 ? -2.107 -9.150 -9.221 1.00 89.44 95 PHE A CA 1
ATOM 761 C C . PHE A 1 95 ? -3.199 -10.219 -9.243 1.00 89.44 95 PHE A C 1
ATOM 763 O O . PHE A 1 95 ? -4.386 -9.917 -9.150 1.00 89.44 95 PHE A O 1
ATOM 770 N N . GLN A 1 96 ? -2.779 -11.486 -9.291 1.00 87.38 96 GLN A N 1
ATOM 771 C CA . GLN A 1 96 ? -3.672 -12.639 -9.126 1.00 87.38 96 GLN A CA 1
ATOM 772 C C . GLN A 1 96 ? -4.077 -12.844 -7.657 1.00 87.38 96 GLN A C 1
ATOM 774 O O . GLN A 1 96 ? -5.214 -13.206 -7.366 1.00 87.38 96 GLN A O 1
ATOM 779 N N . VAL A 1 97 ? -3.150 -12.593 -6.727 1.00 91.81 97 VAL A N 1
ATOM 780 C CA . VAL A 1 97 ? -3.375 -12.712 -5.280 1.00 91.81 97 VAL A CA 1
ATOM 781 C C . VAL A 1 97 ? -3.746 -11.348 -4.714 1.00 91.81 97 VAL A C 1
ATOM 783 O O . VAL A 1 97 ? -3.056 -10.362 -4.964 1.00 91.81 97 VAL A O 1
ATOM 786 N N . HIS A 1 98 ? -4.815 -11.309 -3.928 1.00 93.88 98 HIS A N 1
ATOM 787 C CA . HIS A 1 98 ? -5.278 -10.128 -3.213 1.00 93.88 98 HIS A CA 1
ATOM 788 C C . HIS A 1 98 ? -5.761 -10.531 -1.818 1.00 93.88 98 HIS A C 1
ATOM 790 O O . HIS A 1 98 ? -6.151 -11.677 -1.600 1.00 93.88 98 HIS A O 1
ATOM 796 N N . TYR A 1 99 ? -5.745 -9.579 -0.892 1.00 95.19 99 TYR A N 1
ATOM 797 C CA . TYR A 1 99 ? -6.300 -9.714 0.448 1.00 95.19 99 TYR A CA 1
ATOM 798 C C . TYR A 1 99 ? -7.209 -8.511 0.686 1.00 95.19 99 TYR A C 1
ATOM 800 O O . TYR A 1 99 ? -6.786 -7.379 0.451 1.00 95.19 99 TYR A O 1
ATOM 808 N N . GLU A 1 100 ? -8.451 -8.750 1.093 1.00 94.62 100 GLU A N 1
ATOM 809 C CA . GLU A 1 100 ? -9.348 -7.688 1.545 1.00 94.62 100 GLU A CA 1
ATOM 810 C C . GLU A 1 100 ? -9.291 -7.643 3.067 1.00 94.62 100 GLU A C 1
ATOM 812 O O . GLU A 1 100 ? -9.406 -8.673 3.725 1.00 94.62 100 GLU A O 1
ATOM 817 N N . VAL A 1 101 ? -9.055 -6.454 3.619 1.00 93.69 101 VAL A N 1
ATOM 818 C CA . VAL A 1 101 ? -9.044 -6.258 5.068 1.00 93.69 101 VAL A CA 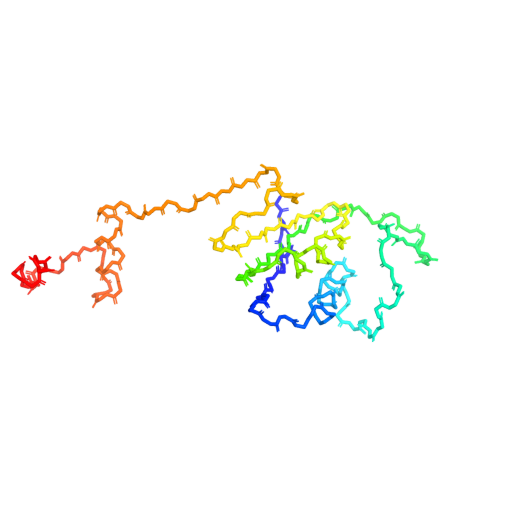1
ATOM 819 C C . VAL A 1 101 ? -10.488 -6.288 5.551 1.00 93.69 101 VAL A C 1
ATOM 821 O O . VAL A 1 101 ? -11.307 -5.481 5.113 1.00 93.69 101 VAL A O 1
ATOM 824 N N . GLU A 1 102 ? -10.794 -7.239 6.426 1.00 94.88 102 GLU A N 1
ATOM 825 C CA . GLU A 1 102 ? -12.111 -7.382 7.040 1.00 94.88 102 GLU A CA 1
ATOM 826 C C . GLU A 1 102 ? -12.402 -6.214 7.996 1.00 94.88 102 GLU A C 1
ATOM 828 O O . GLU A 1 102 ? -11.493 -5.584 8.544 1.00 94.88 102 GLU A O 1
ATOM 833 N N . CYS A 1 103 ? -13.685 -5.913 8.207 1.00 95.69 103 CYS A N 1
ATOM 834 C CA . CYS A 1 103 ? -14.086 -5.022 9.291 1.00 95.69 103 CYS A CA 1
ATOM 835 C C . CYS A 1 103 ? -13.735 -5.658 10.643 1.00 95.69 103 CYS A C 1
ATOM 837 O O . CYS A 1 103 ? -13.845 -6.873 10.802 1.00 95.69 103 CYS A O 1
ATOM 839 N N . LEU A 1 104 ? -13.368 -4.829 11.624 1.00 96.56 104 LEU A N 1
ATOM 840 C CA . LEU A 1 104 ? -13.229 -5.275 13.011 1.00 96.56 104 LEU A CA 1
ATOM 841 C C . LEU A 1 104 ? -14.544 -5.896 13.490 1.00 96.56 104 LEU A C 1
ATOM 843 O O . LEU A 1 104 ? -15.619 -5.362 13.198 1.00 96.56 104 LEU A O 1
ATOM 847 N N . ARG A 1 105 ? -14.455 -6.986 14.254 1.00 96.75 105 ARG A N 1
ATOM 848 C CA . ARG A 1 105 ? -15.613 -7.512 14.988 1.00 96.75 105 ARG A CA 1
ATOM 849 C C . ARG A 1 105 ? -16.032 -6.539 16.095 1.00 96.75 105 ARG A C 1
ATOM 851 O O . ARG A 1 105 ? -15.225 -5.724 16.537 1.00 96.75 105 ARG A O 1
ATOM 858 N N . ASP A 1 106 ? -17.257 -6.669 16.599 1.00 94.50 106 ASP A N 1
ATOM 859 C CA . ASP A 1 106 ? -17.794 -5.806 17.663 1.00 94.50 106 ASP A CA 1
ATOM 860 C C . ASP A 1 106 ? -16.881 -5.754 18.908 1.00 94.50 106 ASP A C 1
ATOM 862 O O . ASP A 1 106 ? -16.658 -4.682 19.473 1.00 94.50 106 ASP A O 1
ATOM 866 N N . ASP A 1 107 ? -16.291 -6.889 19.308 1.00 94.50 107 ASP A N 1
ATOM 867 C CA . ASP A 1 107 ? -15.347 -6.981 20.431 1.00 94.50 107 ASP A CA 1
ATOM 868 C C . ASP A 1 107 ? -14.039 -6.213 20.169 1.00 94.50 107 ASP A C 1
ATOM 870 O O . ASP A 1 107 ? -13.544 -5.480 21.033 1.00 94.50 107 ASP A O 1
ATOM 874 N N . GLU A 1 108 ? -13.502 -6.332 18.956 1.00 95.94 108 GLU A N 1
ATOM 875 C CA . GLU A 1 108 ? -12.280 -5.648 18.522 1.00 95.94 108 GLU A CA 1
ATOM 876 C C . GLU A 1 108 ? -12.508 -4.143 18.344 1.00 95.94 108 GLU A C 1
ATOM 878 O O . GLU A 1 108 ? -11.652 -3.340 18.719 1.00 95.94 108 GLU A O 1
ATOM 883 N N . ALA A 1 109 ? -13.675 -3.752 17.827 1.00 95.69 109 ALA A N 1
ATOM 884 C CA . ALA A 1 109 ? -14.074 -2.362 17.645 1.00 95.69 109 ALA A CA 1
ATOM 885 C C . ALA A 1 109 ? -14.252 -1.645 18.993 1.00 95.69 109 ALA A C 1
ATOM 887 O O . ALA A 1 109 ? -13.715 -0.550 19.174 1.00 95.69 109 ALA A O 1
ATOM 888 N N . ILE A 1 110 ? -14.927 -2.274 19.965 1.00 93.00 110 ILE A N 1
ATOM 889 C CA . ILE A 1 110 ? -15.048 -1.737 21.330 1.00 93.00 110 ILE A CA 1
ATOM 890 C C . ILE A 1 110 ? -13.679 -1.665 22.016 1.00 93.00 110 ILE A C 1
ATOM 892 O O . ILE A 1 110 ? -13.370 -0.646 22.636 1.00 93.00 110 ILE A O 1
ATOM 896 N N . THR A 1 111 ? -12.832 -2.688 21.869 1.00 95.62 111 THR A N 1
ATOM 897 C CA . THR A 1 111 ? -11.468 -2.678 22.428 1.00 95.62 111 THR A CA 1
ATOM 898 C C . THR A 1 111 ? -10.632 -1.536 21.839 1.00 95.62 111 THR A C 1
ATOM 900 O O . THR A 1 111 ? -10.005 -0.788 22.589 1.00 95.62 111 THR A O 1
ATOM 903 N N . LEU A 1 112 ? -10.657 -1.338 20.515 1.00 95.69 112 LEU A N 1
ATOM 904 C CA . LEU A 1 112 ? -9.936 -0.248 19.848 1.00 95.69 112 LEU A CA 1
ATOM 905 C C . LEU A 1 112 ? -10.478 1.136 20.237 1.00 95.69 112 LEU A C 1
ATOM 907 O O . LEU A 1 112 ? -9.693 2.065 20.448 1.00 95.69 112 LEU A O 1
ATOM 911 N N . PHE A 1 113 ? -11.800 1.278 20.361 1.00 93.62 113 PHE A N 1
ATOM 912 C CA . PHE A 1 113 ? -12.435 2.507 20.834 1.00 93.62 113 PHE A CA 1
ATOM 913 C C . PHE A 1 113 ? -11.987 2.849 22.259 1.00 93.62 113 PHE A C 1
ATOM 915 O O . PHE A 1 113 ? -11.529 3.965 22.502 1.00 93.62 113 PHE A O 1
ATOM 922 N N . CYS A 1 114 ? -12.043 1.887 23.184 1.00 93.56 114 CYS A N 1
ATOM 923 C CA . CYS A 1 114 ? -11.638 2.116 24.570 1.00 93.56 114 CYS A CA 1
ATOM 924 C C . CYS A 1 114 ? -10.139 2.420 24.689 1.00 93.56 114 CYS A C 1
ATOM 926 O O . CYS A 1 114 ? -9.760 3.315 25.447 1.00 93.56 114 CYS A O 1
ATOM 928 N N . LEU A 1 115 ? -9.293 1.753 23.893 1.00 95.12 115 LEU A N 1
ATOM 929 C CA . LEU A 1 115 ? -7.855 2.032 23.855 1.00 95.12 115 LEU A CA 1
ATOM 930 C C . LEU A 1 115 ? -7.580 3.463 23.385 1.00 95.12 115 LEU A C 1
ATOM 932 O O . LEU A 1 115 ? -6.721 4.136 23.944 1.00 95.12 115 LEU A O 1
ATOM 936 N N . SER A 1 116 ? -8.338 3.934 22.393 1.00 93.81 116 SER A N 1
ATOM 937 C CA . SER A 1 116 ? -8.185 5.274 21.817 1.00 93.81 116 SER A CA 1
ATOM 938 C C . SER A 1 116 ? -8.757 6.386 22.704 1.00 93.81 116 SER A C 1
ATOM 940 O O 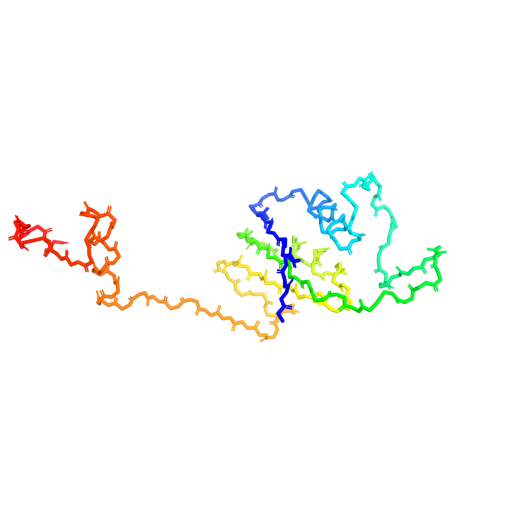. SER A 1 116 ? -8.243 7.501 22.684 1.00 93.81 116 SER A O 1
ATOM 942 N N . ALA A 1 117 ? -9.831 6.110 23.452 1.00 91.69 117 ALA A N 1
ATOM 943 C CA . ALA A 1 117 ? -10.552 7.105 24.251 1.00 91.69 117 ALA A CA 1
ATOM 944 C C . ALA A 1 117 ? -10.122 7.158 25.728 1.00 91.69 117 ALA A C 1
ATOM 946 O O . ALA A 1 117 ? -10.254 8.206 26.359 1.00 91.69 117 ALA A O 1
ATOM 947 N N . PHE A 1 118 ? -9.641 6.041 26.286 1.00 90.50 118 PHE A N 1
ATOM 948 C CA . PHE A 1 118 ? -9.414 5.869 27.729 1.00 90.50 118 PHE A CA 1
ATOM 949 C C . PHE A 1 118 ? -8.090 5.172 28.084 1.00 90.50 118 PHE A C 1
ATOM 951 O O . PHE A 1 118 ? -7.874 4.870 29.259 1.00 90.50 118 PHE A O 1
ATOM 958 N N . GLU A 1 119 ? -7.249 4.860 27.089 1.00 92.38 119 GLU A N 1
ATOM 959 C CA . GLU A 1 119 ? -6.005 4.080 27.235 1.00 92.38 119 GLU A CA 1
ATOM 960 C C . GLU A 1 119 ? -6.219 2.692 27.891 1.00 92.38 119 GLU A C 1
ATOM 962 O O . GLU A 1 119 ? -5.319 2.115 28.500 1.00 92.38 119 GLU A O 1
ATOM 967 N N . GLN A 1 120 ? -7.427 2.127 27.754 1.00 90.19 120 GLN A N 1
ATOM 968 C CA . GLN A 1 120 ? -7.866 0.874 28.387 1.00 90.19 120 GLN A CA 1
ATOM 969 C C . GLN A 1 120 ? -8.481 -0.081 27.358 1.00 90.19 120 GLN A C 1
ATOM 971 O O . GLN A 1 120 ? -9.157 0.348 26.435 1.00 90.19 120 GLN A O 1
ATOM 976 N N . THR A 1 121 ? -8.316 -1.395 27.519 1.00 91.00 121 THR A N 1
ATOM 977 C CA . THR A 1 121 ? -8.876 -2.397 26.585 1.00 91.00 121 THR A CA 1
ATOM 978 C C . THR A 1 121 ? -10.382 -2.639 26.736 1.00 91.00 121 THR A C 1
ATOM 980 O O . THR A 1 121 ? -10.955 -3.412 25.974 1.00 91.00 121 THR A O 1
ATOM 983 N N . SER A 1 122 ? -11.036 -2.004 27.706 1.00 88.88 122 SER A N 1
ATOM 984 C CA . SER A 1 122 ? -12.460 -2.167 28.009 1.00 88.88 122 SER A CA 1
ATOM 985 C C . SER A 1 122 ? -13.091 -0.840 28.420 1.00 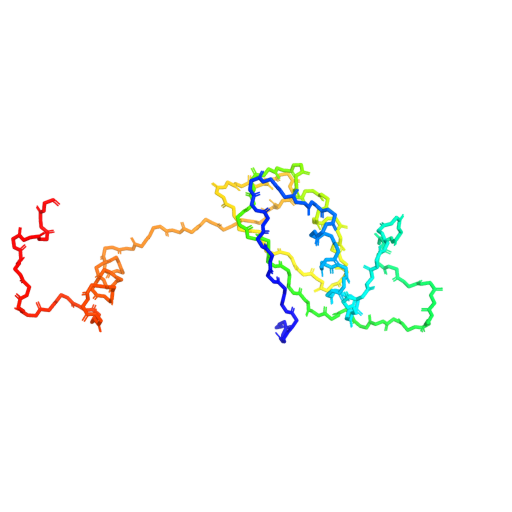88.88 122 SER A C 1
ATOM 987 O O . SER A 1 122 ? -12.390 0.093 28.810 1.00 88.88 122 SER A O 1
ATOM 989 N N . ILE A 1 123 ? -14.424 -0.780 28.384 1.00 85.81 123 ILE A N 1
ATOM 990 C CA . ILE A 1 123 ? -15.199 0.378 28.842 1.00 85.81 123 ILE A CA 1
ATOM 991 C C . ILE A 1 123 ? -14.858 0.654 30.323 1.00 85.81 123 ILE A C 1
ATOM 993 O O . ILE A 1 123 ? -14.972 -0.270 31.135 1.00 85.81 123 ILE A O 1
ATOM 997 N N . PRO A 1 124 ? -14.437 1.879 30.699 1.00 83.69 124 PRO A N 1
ATOM 998 C CA . PRO A 1 124 ? -14.143 2.212 32.090 1.00 83.69 124 PRO A CA 1
ATOM 999 C C . PRO A 1 124 ? -15.378 2.044 32.990 1.00 83.69 124 PRO A C 1
ATOM 1001 O O . PRO A 1 124 ? -16.477 2.392 32.556 1.00 83.69 124 PRO A O 1
ATOM 1004 N N . PRO A 1 125 ? -15.233 1.618 34.261 1.00 80.31 125 PRO A N 1
ATOM 1005 C CA . PRO A 1 125 ? -16.369 1.438 35.179 1.00 80.31 125 PRO A CA 1
ATOM 1006 C C . PRO A 1 125 ? -17.196 2.710 35.434 1.00 80.31 125 PRO A C 1
ATOM 1008 O O . PRO A 1 125 ? -18.342 2.635 35.862 1.00 80.31 125 PRO A O 1
ATOM 1011 N N . GLU A 1 126 ? -16.599 3.877 35.191 1.00 80.44 126 GLU A N 1
ATOM 1012 C CA . GLU A 1 126 ? -17.189 5.206 35.381 1.00 80.44 126 GLU A CA 1
ATOM 1013 C C . GLU A 1 126 ? -17.884 5.740 34.111 1.00 80.44 126 GLU A C 1
ATOM 1015 O O . GLU A 1 126 ? -18.511 6.801 34.140 1.00 80.44 126 GLU A O 1
ATOM 1020 N N . ALA A 1 127 ? -17.778 5.031 32.981 1.00 68.94 127 ALA A N 1
ATOM 1021 C CA . ALA A 1 127 ? -18.367 5.459 31.720 1.00 68.94 127 ALA A CA 1
ATOM 1022 C C . ALA A 1 127 ? -19.899 5.326 31.747 1.00 68.94 127 ALA A C 1
ATOM 1024 O O . ALA A 1 127 ? -20.459 4.278 32.062 1.00 68.94 127 ALA A O 1
ATOM 1025 N N . ASN A 1 128 ? -20.599 6.396 31.368 1.00 68.06 128 ASN A N 1
ATOM 1026 C CA . ASN A 1 128 ? -22.058 6.402 31.321 1.00 68.06 128 ASN A CA 1
ATOM 1027 C C . ASN A 1 128 ? -22.567 5.539 30.152 1.00 68.06 128 ASN A C 1
ATOM 1029 O O . ASN A 1 128 ? -22.533 5.977 29.001 1.00 68.06 128 ASN A O 1
ATOM 1033 N N . GLU A 1 129 ? -23.101 4.351 30.455 1.00 63.62 129 GLU A N 1
ATOM 1034 C CA . GLU A 1 129 ? -23.645 3.397 29.470 1.00 63.62 129 GLU A CA 1
ATOM 1035 C C . GLU A 1 129 ? -24.666 4.010 28.491 1.00 63.62 129 GLU A C 1
ATOM 1037 O O . GLU A 1 129 ? -24.828 3.521 27.371 1.00 63.62 129 GLU A O 1
ATOM 1042 N N . ASN A 1 130 ? -25.356 5.087 28.885 1.00 64.88 130 ASN A N 1
ATOM 1043 C CA . ASN A 1 130 ? -26.356 5.754 28.048 1.00 64.88 130 ASN A CA 1
ATOM 1044 C C . ASN A 1 130 ? -25.743 6.580 26.903 1.00 64.88 130 ASN A C 1
ATOM 1046 O O . ASN A 1 130 ? -26.453 6.900 25.954 1.00 64.88 130 ASN A O 1
ATOM 1050 N N . LEU A 1 131 ? -24.447 6.913 26.966 1.00 58.03 131 LEU A N 1
ATOM 1051 C CA . LEU A 1 131 ? -23.733 7.620 25.893 1.00 58.03 131 LEU A CA 1
ATOM 1052 C C . LEU A 1 131 ? -23.226 6.680 24.785 1.00 58.03 131 LEU A C 1
ATOM 1054 O O . LEU A 1 131 ? -22.798 7.156 23.741 1.00 58.03 131 LEU A O 1
ATOM 1058 N N . VAL A 1 132 ? -23.270 5.359 24.999 1.00 54.97 132 VAL A N 1
ATOM 1059 C CA . VAL A 1 132 ? -22.695 4.343 24.091 1.00 54.97 132 VAL A CA 1
ATOM 1060 C C . VAL A 1 132 ? -23.752 3.742 23.139 1.00 54.97 132 VAL A C 1
ATOM 1062 O O . VAL A 1 132 ? -23.426 2.937 22.276 1.00 54.97 132 VAL A O 1
ATOM 1065 N N . LYS A 1 133 ? -25.033 4.114 23.285 1.00 53.41 133 LYS A N 1
ATOM 1066 C CA . LYS A 1 133 ? -26.183 3.510 22.572 1.00 53.41 133 LYS A CA 1
ATOM 1067 C C . LYS A 1 133 ? -26.922 4.472 21.620 1.00 53.41 133 LYS A C 1
ATOM 1069 O O . LYS A 1 133 ? -28.116 4.273 21.391 1.00 53.41 133 LYS A O 1
ATOM 1074 N N . GLN A 1 134 ? -26.260 5.522 21.124 1.00 39.19 134 GLN A N 1
ATOM 1075 C CA . GLN A 1 134 ? -26.824 6.494 20.167 1.00 39.19 134 GLN A CA 1
ATOM 1076 C C . GLN A 1 134 ? -26.250 6.324 18.760 1.00 39.19 134 GLN A C 1
ATOM 1078 O O . GLN A 1 134 ? -25.034 6.058 18.665 1.00 39.19 134 GLN A O 1
#

Organism: Punica granatum (NCBI:txid22663)

Sequence (134 aa):
YFDDKMLFLTVSQSPNIDNLKAKMYGFLMGNDSMTSYDRMPPWIPQYGGRTLDPVQSLIVLDDVWKLKDLEPLVNIKGPGCKILVVSRFRFPTIFQVHYEVECLRDDEAITLFCLSAFEQTSIPPEANENLVKQ

Foldseek 3Di:
DQPPQEAEDEQDPDGPLVVLVLCVVCSLVVHNPDDDDPDDDPLDDDPDPDDDDQRQHEYEYEADDDPVSVVSVVVSDHGNYDYHYHYPDDDVVVDVDDDDDDDDDPLRVQQVVCCVPPVGSHDDPPDDPVVVPD

Mean predicted aligned error: 9.25 Å

Radius of gyration: 21.26 Å; Cα contacts (8 Å, |Δi|>4): 136; chains: 1; bounding box: 58×26×54 Å

Secondary structure (DSSP, 8-state):
--TT-EEEEEEESS--HHHHHHHHHHHHHT-TT----SS--SS--SSS--------EEEEEEEE--HHHHHHHHTT--TTEEEEEEESS--TTT-S---PPPPPPHHHHHHHHHHHHHSSSS--TTS-GGGS--

Nearest PDB structures (foldseek):
  9cc9-assembly1_L  TM=6.935E-01  e=1.870E-02  Nicotiana benthamiana
  1omx-assembly1_A  TM=5.705E-01  e=2.901E+00  Mus musculus
  8a1h-assembly1_A  TM=5.184E-01  e=2.232E+00  Vibrio cholerae
  5a07-assembly1_B  TM=4.863E-01  e=3.531E+00  Saccharomyces cerevisiae S288C

Solvent-accessible surface area (backbone atoms only — not comparable to full-atom values): 8760 Å² total; per-residue (Å²): 128,41,79,91,41,66,46,82,42,79,41,46,90,78,57,62,60,69,67,48,49,42,53,54,50,13,62,76,71,74,44,84,77,74,88,71,81,96,67,84,74,82,79,71,82,92,78,78,98,62,88,71,75,62,61,45,28,38,39,37,40,30,57,48,72,51,67,85,72,42,56,76,52,63,68,66,64,41,76,45,49,45,77,48,81,40,52,94,64,87,58,71,92,82,40,90,78,85,83,80,85,75,79,73,50,74,70,54,45,50,24,52,48,19,38,75,75,68,78,29,73,50,82,57,95,84,59,65,72,80,77,76,77,121